Protein AF-A0A8X6GW16-F1 (afdb_monomer_lite)

Secondary structure (DSSP, 8-state):
-GGGGG---SS--SHHHHHHHH-S---TTPPPPHHHHHHHHHHHH-TT---GGGSHHHHHHHHHHHHHHHHHHT---------GGGG--HHHHHHHHHTS-S-HHHHHHHHHHHTT-HHHHHHHHHTSTTTTHHHHHHHHHHHHHHHHHHHHTTS-S-HHHHHHHTT----

Foldseek 3Di:
DLVLLVDPPADDFCLVVLLCVVPVDADPPDRDDLLSLQSSLCVLLDVVDGDPSVDPVNVVLRVVVVVVVVVVVPDPDDDPPPPVVVCPDVVNVVSVVVVDDPCVLLVVLSSCLRRVVLVSNVVSLVPDDPSVVSVVSSLSNLVSRLVVVVVVCVPDDDNPVSVVSSVDDDD

pLDDT: mean 73.82, std 15.34, range [37.44, 93.12]

Radius of gyration: 18.44 Å; chains: 1; bounding box: 53×40×48 Å

Organism: Trichonephila clavata (NCBI:txid2740835)

InterPro domains:
  IPR050927 Transient receptor potential cation channel M [PTHR13800] (3-167)
  IPR057366 TRPM-like domain [PF25508] (30-164)

Structure (mmCIF, N/CA/C/O backbone):
data_AF-A0A8X6GW16-F1
#
_entry.id   AF-A0A8X6GW16-F1
#
loop_
_atom_site.group_PDB
_atom_site.id
_atom_site.type_symbol
_atom_site.label_atom_id
_atom_site.label_alt_id
_atom_site.label_comp_id
_atom_site.label_asym_id
_atom_site.label_entity_id
_atom_site.label_seq_id
_atom_site.pdbx_PDB_ins_code
_atom_site.Cartn_x
_atom_site.Cartn_y
_atom_site.Cartn_z
_atom_site.occupancy
_atom_site.B_iso_or_equiv
_atom_site.auth_seq_id
_atom_site.auth_comp_id
_atom_site.auth_asym_id
_atom_site.auth_atom_id
_atom_site.pdbx_PDB_model_num
ATOM 1 N N . THR A 1 1 ? 14.319 3.735 -4.565 1.00 54.97 1 THR A N 1
ATOM 2 C CA . THR A 1 1 ? 12.944 3.712 -4.008 1.00 54.97 1 THR A CA 1
ATOM 3 C C . THR A 1 1 ? 12.720 2.526 -3.081 1.00 54.97 1 THR A C 1
ATOM 5 O O . THR A 1 1 ? 12.216 2.741 -1.993 1.00 54.97 1 THR A O 1
ATOM 8 N N . TRP A 1 2 ? 13.133 1.301 -3.429 1.00 62.56 2 TRP A N 1
ATOM 9 C CA . TRP A 1 2 ? 13.032 0.119 -2.546 1.00 62.56 2 TRP A CA 1
ATOM 10 C C . TRP A 1 2 ? 13.794 0.249 -1.207 1.00 62.56 2 TRP A C 1
ATOM 12 O O . TRP A 1 2 ? 13.384 -0.335 -0.206 1.00 62.56 2 TRP A O 1
ATOM 22 N N . ASP A 1 3 ? 14.844 1.072 -1.159 1.00 71.12 3 ASP A N 1
ATOM 23 C CA . ASP A 1 3 ? 15.579 1.388 0.077 1.00 71.12 3 ASP A CA 1
ATOM 24 C C . ASP A 1 3 ? 14.735 2.110 1.129 1.00 71.12 3 ASP A C 1
ATOM 26 O O . ASP A 1 3 ? 14.995 1.977 2.322 1.00 71.12 3 ASP A O 1
ATOM 30 N N . LEU A 1 4 ? 13.687 2.823 0.706 1.00 78.06 4 LEU A N 1
ATOM 31 C CA . LEU A 1 4 ? 12.843 3.603 1.608 1.00 78.06 4 LEU A CA 1
ATOM 32 C C . LEU A 1 4 ? 12.100 2.704 2.604 1.00 78.06 4 LEU A C 1
ATOM 34 O O . LEU A 1 4 ? 11.977 3.060 3.774 1.00 78.06 4 LEU A O 1
ATOM 38 N N . TYR A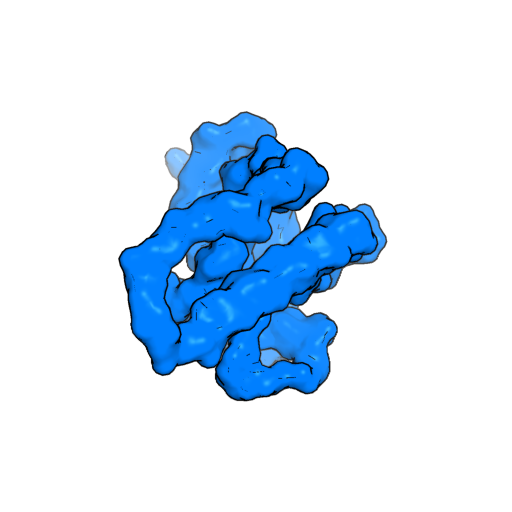 1 5 ? 11.650 1.522 2.172 1.00 74.94 5 TYR A N 1
ATOM 39 C CA . TYR A 1 5 ? 10.974 0.544 3.036 1.00 74.94 5 TYR A CA 1
ATOM 40 C C . TYR A 1 5 ? 11.898 -0.063 4.099 1.00 74.94 5 TYR A C 1
ATOM 42 O O . TYR A 1 5 ? 11.424 -0.567 5.109 1.00 74.94 5 TYR A O 1
ATOM 50 N N . ASN A 1 6 ? 13.211 -0.016 3.874 1.00 80.31 6 ASN A N 1
ATOM 51 C CA . ASN A 1 6 ? 14.222 -0.562 4.777 1.00 80.31 6 ASN A CA 1
ATOM 52 C C . ASN A 1 6 ? 14.889 0.520 5.641 1.00 80.31 6 ASN A C 1
ATOM 54 O O . ASN A 1 6 ? 15.796 0.215 6.418 1.00 80.31 6 ASN A O 1
ATOM 58 N N . SER A 1 7 ? 14.464 1.780 5.508 1.00 78.56 7 SER A N 1
ATOM 59 C CA . SER A 1 7 ? 14.984 2.866 6.328 1.00 78.56 7 SER A CA 1
ATOM 60 C C . SER A 1 7 ? 14.551 2.694 7.783 1.00 78.56 7 SER A C 1
ATOM 62 O O . SER A 1 7 ? 13.364 2.564 8.073 1.00 78.56 7 SER A O 1
ATOM 64 N N . ARG A 1 8 ? 15.518 2.747 8.705 1.00 65.69 8 ARG A N 1
ATOM 65 C CA . ARG A 1 8 ? 15.271 2.719 10.159 1.00 65.69 8 ARG A CA 1
ATOM 66 C C . ARG A 1 8 ? 14.962 4.096 10.746 1.00 65.69 8 ARG A C 1
ATOM 68 O O . ARG A 1 8 ? 14.685 4.204 11.933 1.00 65.69 8 ARG A O 1
ATOM 75 N N . THR A 1 9 ? 15.040 5.152 9.940 1.00 65.12 9 THR A N 1
ATOM 76 C CA . THR A 1 9 ? 14.752 6.517 10.384 1.00 65.12 9 THR A CA 1
ATOM 77 C C . THR A 1 9 ? 13.274 6.810 10.172 1.00 65.12 9 THR A C 1
ATOM 79 O O . THR A 1 9 ? 12.819 6.859 9.033 1.00 65.12 9 THR A O 1
ATOM 82 N N . GLY A 1 10 ? 12.493 7.006 11.234 1.00 66.62 10 GLY A N 1
ATOM 83 C CA . GLY A 1 10 ? 11.063 7.308 11.127 1.00 66.62 10 GLY A CA 1
ATOM 84 C C . GLY A 1 10 ? 10.265 6.915 12.370 1.00 66.62 10 GLY A C 1
ATOM 85 O O . GLY A 1 10 ? 10.853 6.422 13.329 1.00 66.62 10 GLY A O 1
ATOM 86 N N . PRO A 1 11 ? 8.941 7.145 12.359 1.00 70.06 11 PRO A N 1
ATOM 87 C CA . PRO A 1 11 ? 8.062 6.697 13.433 1.00 70.06 11 PRO A CA 1
ATOM 88 C C . PRO A 1 11 ? 8.014 5.165 13.502 1.00 70.06 11 PRO A C 1
ATOM 90 O O . PRO A 1 11 ? 8.268 4.473 12.506 1.00 70.06 11 PRO A O 1
ATOM 93 N N . ASN A 1 12 ? 7.649 4.646 14.676 1.00 71.38 12 ASN A N 1
ATOM 94 C CA . ASN A 1 12 ? 7.345 3.228 14.844 1.00 71.38 12 ASN A CA 1
ATOM 95 C C . ASN A 1 12 ? 6.269 2.824 13.826 1.00 71.38 12 ASN A C 1
ATOM 97 O O . ASN A 1 12 ? 5.268 3.519 13.642 1.00 71.38 12 ASN A O 1
ATOM 101 N N . ASN A 1 13 ? 6.507 1.720 13.124 1.00 77.56 13 ASN A N 1
ATOM 102 C CA . ASN A 1 13 ? 5.617 1.225 12.082 1.00 77.56 13 ASN A CA 1
ATOM 103 C C . ASN A 1 13 ? 5.372 -0.273 12.253 1.00 77.56 13 ASN A C 1
ATOM 105 O O . ASN A 1 13 ? 6.177 -0.994 12.839 1.00 77.56 13 ASN A O 1
ATOM 109 N N . THR A 1 14 ? 4.255 -0.736 11.704 1.00 81.69 14 THR A N 1
ATOM 110 C CA . THR A 1 14 ? 3.789 -2.124 11.813 1.00 81.69 14 THR A CA 1
ATOM 111 C C . THR A 1 14 ? 4.388 -3.040 10.747 1.00 81.69 14 THR A C 1
ATOM 113 O O . THR A 1 14 ? 4.090 -4.231 10.706 1.00 81.69 14 THR A O 1
ATOM 116 N N . LEU A 1 15 ? 5.272 -2.519 9.888 1.00 82.94 15 LEU A N 1
ATOM 117 C CA . LEU A 1 15 ? 5.767 -3.235 8.715 1.00 82.94 15 LEU A CA 1
ATOM 118 C C . LEU A 1 15 ? 6.501 -4.526 9.096 1.00 82.94 15 LEU A C 1
ATOM 120 O O . LEU A 1 15 ? 6.370 -5.528 8.405 1.00 82.94 15 LEU A O 1
ATOM 124 N N . GLN A 1 16 ? 7.218 -4.540 10.223 1.00 81.69 16 GLN A N 1
ATOM 125 C CA . GLN A 1 16 ? 7.898 -5.746 10.701 1.00 81.69 16 GLN A CA 1
ATOM 126 C C . GLN A 1 16 ? 6.927 -6.885 11.052 1.00 81.69 16 GLN A C 1
ATOM 128 O O . GLN A 1 16 ? 7.226 -8.040 10.743 1.00 81.69 16 GLN A O 1
ATOM 133 N N . TYR A 1 17 ? 5.786 -6.569 11.665 1.00 82.38 17 TYR A N 1
ATOM 134 C CA . TYR A 1 17 ? 4.749 -7.545 12.012 1.00 82.38 17 TYR A CA 1
ATOM 135 C C . TYR A 1 17 ? 4.037 -8.040 10.750 1.00 82.38 17 TYR A C 1
ATOM 137 O O . TYR A 1 17 ? 4.016 -9.238 10.483 1.00 82.38 17 TYR A O 1
ATOM 145 N N . LEU A 1 18 ? 3.641 -7.118 9.867 1.00 86.62 18 LEU A N 1
ATOM 146 C CA . LEU A 1 18 ? 2.999 -7.450 8.591 1.00 86.62 18 LEU A CA 1
ATOM 147 C C . LEU A 1 18 ? 3.857 -8.366 7.702 1.00 86.62 18 LEU A C 1
ATOM 149 O O . LEU A 1 18 ? 3.332 -9.248 7.021 1.00 86.62 18 LEU A O 1
ATOM 153 N N . VAL A 1 19 ? 5.186 -8.186 7.694 1.00 87.56 19 VAL A N 1
ATOM 154 C CA . VAL A 1 19 ? 6.090 -9.074 6.941 1.00 87.56 19 VAL A CA 1
ATOM 155 C C . VAL A 1 19 ? 6.108 -10.482 7.554 1.00 87.56 19 VAL A C 1
ATOM 157 O O . VAL A 1 19 ? 6.162 -11.455 6.801 1.00 87.56 19 VAL A O 1
ATOM 160 N N . ARG A 1 20 ? 6.044 -10.623 8.887 1.00 84.81 20 ARG A N 1
ATOM 161 C CA . ARG A 1 20 ? 6.008 -11.936 9.567 1.00 84.81 20 ARG A CA 1
ATOM 162 C C . ARG A 1 20 ? 4.757 -12.738 9.215 1.00 84.81 20 ARG A C 1
ATOM 164 O O . ARG A 1 20 ? 4.846 -13.955 9.065 1.00 84.81 20 ARG A O 1
ATOM 171 N N . ASP A 1 21 ? 3.638 -12.068 8.972 1.00 84.00 21 ASP A N 1
ATOM 172 C CA . ASP A 1 21 ? 2.406 -12.746 8.561 1.00 84.00 21 ASP A CA 1
ATOM 173 C C . ASP A 1 21 ? 2.507 -13.361 7.169 1.00 84.00 21 ASP A C 1
ATOM 175 O O . ASP A 1 21 ? 2.018 -14.463 6.919 1.00 84.00 21 ASP A O 1
ATOM 179 N N . VAL A 1 22 ? 3.160 -12.654 6.244 1.00 86.62 22 VAL A N 1
ATOM 180 C CA . VAL A 1 22 ? 3.346 -13.133 4.866 1.00 86.62 22 VAL A CA 1
ATOM 181 C C . VAL A 1 22 ? 4.583 -14.027 4.720 1.00 86.62 22 VAL A C 1
ATOM 183 O O . VAL A 1 22 ? 4.700 -14.769 3.742 1.00 86.62 22 VAL A O 1
ATOM 186 N N . ARG A 1 23 ? 5.503 -14.005 5.695 1.00 85.06 23 ARG A N 1
ATOM 187 C CA . ARG A 1 23 ? 6.699 -14.855 5.764 1.00 85.06 23 ARG A CA 1
ATOM 188 C C . ARG A 1 23 ? 6.976 -15.355 7.180 1.00 85.06 23 ARG A C 1
ATOM 190 O O . ARG A 1 23 ? 7.485 -14.632 8.026 1.00 85.06 23 ARG A O 1
ATOM 197 N N . LYS A 1 24 ? 6.840 -16.667 7.363 1.00 76.88 24 LYS A N 1
ATOM 198 C CA . LYS A 1 24 ? 7.064 -17.333 8.656 1.00 76.88 24 LYS A CA 1
ATOM 199 C C . LYS A 1 24 ? 8.538 -17.392 9.101 1.00 76.88 24 LYS A C 1
ATOM 201 O O . LYS A 1 24 ? 8.813 -17.337 10.292 1.00 76.88 24 LYS A O 1
ATOM 206 N N . ASN A 1 25 ? 9.494 -17.458 8.163 1.00 76.44 25 ASN A N 1
ATOM 207 C CA . ASN A 1 25 ? 10.919 -17.672 8.471 1.00 76.44 25 ASN A CA 1
ATOM 208 C C . ASN A 1 25 ? 11.780 -16.479 8.029 1.00 76.44 25 ASN A C 1
ATOM 210 O O . ASN A 1 25 ? 12.327 -16.474 6.922 1.00 76.44 25 ASN A O 1
ATOM 214 N N . ILE A 1 26 ? 11.896 -15.464 8.888 1.00 79.38 26 ILE A N 1
ATOM 215 C CA . ILE A 1 26 ? 12.630 -14.225 8.593 1.00 79.38 26 ILE A CA 1
ATOM 216 C C . ILE A 1 26 ? 13.895 -14.129 9.468 1.00 79.38 26 ILE A C 1
ATOM 218 O O . ILE A 1 26 ? 13.789 -14.119 10.695 1.00 79.38 26 ILE A O 1
ATOM 222 N N . PRO A 1 27 ? 15.098 -14.019 8.873 1.00 77.81 27 PRO A N 1
ATOM 223 C CA . PRO A 1 27 ? 16.336 -13.755 9.609 1.00 77.81 27 PRO A CA 1
ATOM 224 C C . PRO A 1 27 ? 16.319 -12.419 10.373 1.00 77.81 27 PRO A C 1
ATOM 226 O O . PRO A 1 27 ? 15.705 -11.450 9.934 1.00 77.81 27 PRO A O 1
ATOM 229 N N . ARG A 1 28 ? 17.083 -12.310 11.471 1.00 66.38 28 ARG A N 1
ATOM 230 C CA . ARG A 1 28 ? 17.132 -11.097 12.326 1.00 66.38 28 ARG A CA 1
ATOM 231 C C . ARG A 1 28 ? 17.585 -9.813 11.607 1.00 66.38 28 ARG A C 1
ATOM 233 O O . ARG A 1 28 ? 17.276 -8.720 12.064 1.00 66.38 28 ARG A O 1
ATOM 240 N N . LEU A 1 29 ? 18.302 -9.937 10.490 1.00 73.00 29 LEU A N 1
ATOM 241 C CA . LEU A 1 29 ? 18.802 -8.826 9.664 1.00 73.00 29 LEU A CA 1
ATOM 242 C C . LEU A 1 29 ? 18.219 -8.866 8.244 1.00 73.00 29 LEU A C 1
ATOM 244 O O . LEU A 1 29 ? 18.881 -8.515 7.269 1.00 73.00 29 LEU A O 1
ATOM 248 N N . TYR A 1 30 ? 16.984 -9.345 8.116 1.00 80.88 30 TYR A N 1
ATOM 249 C CA . TYR A 1 30 ? 16.320 -9.425 6.826 1.00 80.88 30 TYR A CA 1
ATOM 250 C C . TYR A 1 30 ? 16.048 -8.041 6.233 1.00 80.88 30 TYR A C 1
ATOM 252 O O . TYR A 1 30 ? 15.610 -7.124 6.928 1.00 80.88 30 TYR A O 1
ATOM 260 N N . ARG A 1 31 ? 16.283 -7.916 4.926 1.00 80.88 31 ARG A N 1
ATOM 261 C CA . ARG A 1 31 ? 15.965 -6.726 4.141 1.00 80.88 31 ARG A CA 1
ATOM 262 C C . ARG A 1 31 ? 14.698 -7.000 3.343 1.00 80.88 31 ARG A C 1
ATOM 264 O O . ARG A 1 31 ? 14.675 -7.928 2.536 1.00 80.88 31 ARG A O 1
ATOM 271 N N . TYR A 1 32 ? 13.670 -6.191 3.562 1.00 85.38 32 TYR A N 1
ATOM 272 C CA . TYR A 1 32 ? 12.387 -6.309 2.884 1.00 85.38 32 TYR A CA 1
ATOM 273 C C . TYR A 1 32 ? 12.562 -6.091 1.385 1.00 85.38 32 TYR A C 1
ATOM 275 O O . TYR A 1 32 ? 13.143 -5.091 0.945 1.00 85.38 32 TYR A O 1
ATOM 283 N N . THR A 1 33 ? 12.051 -7.031 0.599 1.00 87.06 33 THR A N 1
ATOM 284 C CA . THR A 1 33 ? 12.022 -6.931 -0.857 1.00 87.06 33 THR A CA 1
ATOM 285 C C . THR A 1 33 ? 10.717 -6.292 -1.314 1.00 87.06 33 THR A C 1
ATOM 287 O O . THR A 1 33 ? 9.699 -6.383 -0.630 1.00 87.06 33 THR A O 1
ATOM 290 N N . LEU A 1 34 ? 10.696 -5.700 -2.514 1.00 87.19 34 LEU A N 1
ATOM 291 C CA . LEU A 1 34 ? 9.440 -5.200 -3.096 1.00 87.19 34 LEU A CA 1
ATOM 292 C C . LEU A 1 34 ? 8.389 -6.306 -3.257 1.00 87.19 34 LEU A C 1
ATOM 294 O O . LEU A 1 34 ? 7.196 -6.027 -3.222 1.00 87.19 34 LEU A O 1
ATOM 298 N N . TYR A 1 35 ? 8.822 -7.561 -3.397 1.00 88.44 35 TYR A N 1
ATOM 299 C CA . TYR A 1 35 ? 7.907 -8.692 -3.422 1.00 88.44 35 TYR A CA 1
ATOM 300 C C . TYR A 1 35 ? 7.190 -8.881 -2.080 1.00 88.44 35 TYR A C 1
ATOM 302 O O . TYR A 1 35 ? 5.975 -9.046 -2.077 1.00 88.44 35 TYR A O 1
ATOM 310 N N . ASP A 1 36 ? 7.907 -8.788 -0.956 1.00 89.81 36 ASP A N 1
ATOM 311 C CA . ASP A 1 36 ? 7.291 -8.887 0.374 1.00 89.81 36 ASP A CA 1
ATOM 312 C C . ASP A 1 36 ? 6.312 -7.727 0.607 1.00 89.81 36 ASP A C 1
ATOM 314 O O . ASP A 1 36 ? 5.200 -7.946 1.079 1.00 89.81 36 ASP A O 1
ATOM 318 N N . ILE A 1 37 ? 6.671 -6.511 0.174 1.00 91.06 37 ILE A N 1
ATOM 319 C CA . ILE A 1 37 ? 5.753 -5.359 0.179 1.00 91.06 37 ILE A CA 1
ATOM 320 C C . ILE A 1 37 ? 4.507 -5.647 -0.669 1.00 91.06 37 ILE A C 1
ATOM 322 O O . ILE A 1 37 ? 3.390 -5.345 -0.258 1.00 91.06 37 ILE A O 1
ATOM 326 N N . GLY A 1 38 ? 4.677 -6.270 -1.837 1.00 91.50 38 GLY A N 1
ATOM 327 C CA . GLY A 1 38 ? 3.573 -6.692 -2.695 1.00 91.50 38 GLY A CA 1
ATOM 328 C C . GLY A 1 38 ? 2.602 -7.636 -1.992 1.00 91.50 38 GLY A C 1
ATOM 329 O O . GLY A 1 38 ? 1.396 -7.415 -2.071 1.00 91.50 38 GLY A O 1
ATOM 330 N N . LEU A 1 39 ? 3.126 -8.628 -1.268 1.00 92.00 39 LEU A N 1
ATOM 331 C CA . LEU A 1 39 ? 2.322 -9.576 -0.494 1.00 92.00 39 LEU A CA 1
ATOM 332 C C . LEU A 1 39 ? 1.542 -8.886 0.630 1.00 92.00 39 LEU A C 1
ATOM 334 O O . LEU A 1 39 ? 0.370 -9.192 0.828 1.00 92.00 39 LEU A O 1
ATOM 338 N N . ILE A 1 40 ? 2.159 -7.929 1.329 1.00 92.19 40 ILE A N 1
ATOM 339 C CA . ILE A 1 40 ? 1.488 -7.144 2.377 1.00 92.19 40 ILE A CA 1
ATOM 340 C C . ILE A 1 40 ? 0.331 -6.339 1.786 1.00 92.19 40 ILE A C 1
ATOM 342 O O . ILE A 1 40 ? -0.770 -6.359 2.326 1.00 92.19 40 ILE A O 1
ATOM 346 N N . ILE A 1 41 ? 0.550 -5.657 0.657 1.00 91.94 41 ILE A N 1
ATOM 347 C CA . ILE A 1 41 ? -0.507 -4.866 0.013 1.00 91.94 41 ILE A CA 1
ATOM 348 C C . ILE A 1 41 ? -1.650 -5.776 -0.456 1.00 91.94 41 ILE A C 1
ATOM 350 O O . ILE A 1 41 ? -2.811 -5.436 -0.247 1.00 91.94 41 ILE A O 1
ATOM 354 N N . GLU A 1 42 ? -1.350 -6.931 -1.058 1.00 93.12 42 GLU A N 1
ATOM 355 C CA . GLU A 1 42 ? -2.375 -7.911 -1.450 1.00 93.12 42 GLU A CA 1
ATOM 356 C C . GLU A 1 42 ? -3.163 -8.431 -0.237 1.00 93.12 42 GLU A C 1
ATOM 358 O O . GLU A 1 42 ? -4.391 -8.491 -0.302 1.00 93.12 42 GLU A O 1
ATOM 363 N N . LYS A 1 43 ? -2.496 -8.711 0.893 1.00 91.69 43 LYS A N 1
ATOM 364 C CA . LYS A 1 43 ? -3.154 -9.090 2.156 1.00 91.69 43 LYS A CA 1
ATOM 365 C C . LYS A 1 43 ? -4.105 -7.987 2.643 1.00 91.69 43 LYS A C 1
ATOM 367 O O . LYS A 1 43 ? -5.282 -8.254 2.863 1.00 91.69 43 LYS A O 1
ATOM 372 N N . LEU A 1 44 ? -3.618 -6.749 2.763 1.00 90.81 44 LEU A N 1
ATOM 373 C CA . LEU A 1 44 ? -4.381 -5.618 3.313 1.00 90.81 44 LEU A CA 1
ATOM 374 C C . LEU A 1 44 ? -5.553 -5.183 2.415 1.00 90.81 44 LEU A C 1
ATOM 376 O O . LEU A 1 44 ? -6.615 -4.780 2.900 1.00 90.81 44 LEU A O 1
ATOM 380 N N . MET A 1 45 ? -5.373 -5.244 1.095 1.00 90.56 45 MET A N 1
ATOM 381 C CA . MET A 1 45 ? -6.421 -4.904 0.128 1.00 90.56 45 MET A CA 1
ATOM 382 C C . MET A 1 45 ? -7.445 -6.036 -0.042 1.00 90.56 45 MET A C 1
ATOM 384 O O . MET A 1 45 ? -8.609 -5.756 -0.339 1.00 90.56 45 MET A O 1
ATOM 388 N N . GLY A 1 46 ? -7.039 -7.287 0.194 1.00 88.00 46 GLY A N 1
ATOM 389 C CA . GLY A 1 46 ? -7.851 -8.491 0.029 1.00 88.00 46 GLY A CA 1
ATOM 390 C C . GLY A 1 46 ? -7.745 -9.114 -1.370 1.00 88.00 46 GLY A C 1
ATOM 391 O O . GLY A 1 46 ? -7.145 -8.555 -2.287 1.00 88.00 46 GLY A O 1
ATOM 392 N N . GLY A 1 47 ? -8.374 -10.281 -1.557 1.00 79.62 47 GLY A N 1
ATOM 393 C CA . GLY A 1 47 ? -8.166 -11.160 -2.724 1.00 79.62 47 GLY A CA 1
ATOM 394 C C . GLY A 1 47 ? -8.588 -10.626 -4.103 1.00 79.62 47 GLY A C 1
ATOM 395 O O . GLY A 1 47 ? -8.320 -11.279 -5.107 1.00 79.62 47 GLY A O 1
ATOM 396 N N . ALA A 1 48 ? -9.229 -9.458 -4.178 1.00 83.50 48 ALA A N 1
ATOM 397 C CA . ALA A 1 48 ? -9.589 -8.812 -5.443 1.00 83.50 48 ALA A CA 1
ATOM 398 C C . ALA A 1 48 ? -8.476 -7.903 -6.000 1.00 83.50 48 ALA A C 1
ATOM 400 O O . ALA A 1 48 ? -8.520 -7.521 -7.170 1.00 83.50 48 ALA A O 1
ATOM 401 N N . TYR A 1 49 ? -7.479 -7.544 -5.183 1.00 89.69 49 TYR A N 1
ATOM 402 C CA . TYR A 1 49 ? -6.358 -6.710 -5.605 1.00 89.69 49 TYR A CA 1
ATOM 403 C C . TYR A 1 49 ? -5.125 -7.559 -5.910 1.00 89.69 49 TYR A C 1
ATOM 405 O O . TYR A 1 49 ? -4.776 -8.466 -5.159 1.00 89.69 49 TYR A O 1
ATOM 413 N N . ARG A 1 50 ? -4.428 -7.227 -7.001 1.00 88.94 50 ARG A N 1
ATOM 414 C CA . ARG A 1 50 ? -3.172 -7.876 -7.381 1.00 88.94 50 ARG A CA 1
ATOM 415 C C . ARG A 1 50 ? -2.076 -6.847 -7.591 1.00 88.94 50 ARG A C 1
ATOM 417 O O . ARG A 1 50 ? -2.134 -6.049 -8.528 1.00 88.94 50 ARG A O 1
ATOM 424 N N . SER A 1 51 ? -1.048 -6.911 -6.755 1.00 89.06 51 SER A N 1
ATOM 425 C CA . SER A 1 51 ? 0.074 -5.988 -6.789 1.00 89.06 51 SER A CA 1
ATOM 426 C C . SER A 1 51 ? 0.922 -6.194 -8.044 1.00 89.06 51 SER A C 1
ATOM 428 O O . SER A 1 51 ? 1.222 -7.319 -8.467 1.00 89.06 51 SER A O 1
ATOM 430 N N . SER A 1 52 ? 1.366 -5.086 -8.637 1.00 87.12 52 SER A N 1
ATOM 431 C CA . SER A 1 52 ? 2.365 -5.082 -9.711 1.00 87.12 52 SER A CA 1
ATOM 432 C C . SER A 1 52 ? 3.662 -5.768 -9.265 1.00 87.12 52 SER A C 1
ATOM 434 O O . SER A 1 52 ? 4.281 -6.481 -10.058 1.00 87.12 52 SER A O 1
ATOM 436 N N . TYR A 1 53 ? 4.008 -5.655 -7.980 1.00 86.50 53 TYR A N 1
ATOM 437 C CA . TYR A 1 53 ? 5.198 -6.251 -7.374 1.00 86.50 53 TYR A CA 1
ATOM 438 C C . TYR A 1 53 ? 5.157 -7.779 -7.325 1.00 86.50 53 TYR A C 1
ATOM 440 O O . TYR A 1 53 ? 6.193 -8.444 -7.384 1.00 86.50 53 TYR A O 1
ATOM 448 N N . CYS A 1 54 ? 3.957 -8.357 -7.274 1.00 87.44 54 CYS A N 1
ATOM 449 C CA . CYS A 1 54 ? 3.767 -9.802 -7.252 1.00 87.44 54 CYS A CA 1
ATOM 450 C C . CYS A 1 54 ? 3.803 -10.429 -8.652 1.00 87.44 54 CYS A C 1
ATOM 452 O O . CYS A 1 54 ? 3.884 -11.660 -8.771 1.00 87.44 54 CYS A O 1
ATOM 454 N N . ARG A 1 55 ? 3.785 -9.626 -9.728 1.00 86.25 55 ARG A N 1
ATOM 455 C CA . ARG A 1 55 ? 3.769 -10.128 -11.109 1.00 86.25 55 ARG A CA 1
ATOM 456 C C . ARG A 1 55 ? 5.056 -10.877 -11.445 1.00 86.25 55 ARG A C 1
ATOM 458 O O . ARG A 1 55 ? 6.164 -10.432 -11.154 1.00 86.25 55 ARG A O 1
ATOM 465 N N . ARG A 1 56 ? 4.906 -12.006 -12.149 1.00 82.88 56 ARG A N 1
ATOM 466 C CA . ARG A 1 56 ? 6.023 -12.890 -12.525 1.00 82.88 56 ARG A CA 1
ATOM 467 C C . ARG A 1 56 ? 7.129 -12.135 -13.268 1.00 82.88 56 ARG A C 1
ATOM 469 O O . ARG A 1 56 ? 8.285 -12.279 -12.888 1.00 82.88 56 ARG A O 1
ATOM 476 N N . LYS A 1 57 ? 6.777 -11.315 -14.269 1.00 81.69 57 LYS A N 1
ATOM 477 C CA . LYS A 1 57 ? 7.740 -10.516 -15.052 1.00 81.69 57 LYS A CA 1
ATOM 478 C C . LYS A 1 57 ? 8.577 -9.595 -14.153 1.00 81.69 57 LYS A C 1
ATOM 480 O O . LYS A 1 57 ? 9.799 -9.698 -14.152 1.00 81.69 57 LYS A O 1
ATOM 485 N N . PHE A 1 58 ? 7.909 -8.802 -13.314 1.00 84.19 58 PHE A N 1
ATOM 486 C CA . PHE A 1 58 ? 8.557 -7.891 -12.367 1.00 84.19 58 PHE A CA 1
ATOM 487 C C . PHE A 1 58 ? 9.485 -8.629 -11.394 1.00 84.19 58 PHE A C 1
ATOM 489 O O . PHE A 1 58 ? 10.627 -8.226 -11.195 1.00 84.19 58 PHE A O 1
ATOM 496 N N . ARG A 1 59 ? 9.041 -9.764 -10.839 1.00 82.69 59 ARG A N 1
ATOM 497 C CA . ARG A 1 59 ? 9.826 -10.546 -9.872 1.00 82.69 59 ARG A CA 1
ATOM 498 C C . ARG A 1 59 ? 11.146 -11.061 -10.448 1.00 82.69 59 ARG A C 1
ATOM 500 O O . ARG A 1 59 ? 12.168 -10.998 -9.771 1.00 82.69 59 ARG A O 1
ATOM 507 N N . HIS A 1 60 ? 11.134 -11.569 -11.682 1.00 79.94 60 HIS A N 1
ATOM 508 C CA . HIS A 1 60 ? 12.357 -12.059 -12.332 1.00 79.94 60 HIS A CA 1
ATOM 509 C C . HIS A 1 60 ? 13.350 -10.913 -12.541 1.00 79.94 60 HIS A C 1
ATOM 511 O O . HIS A 1 60 ? 14.529 -11.042 -12.213 1.00 79.94 60 HIS A O 1
ATOM 517 N N . LEU A 1 61 ? 12.842 -9.778 -13.019 1.00 79.06 61 LEU A N 1
ATOM 518 C CA . LEU A 1 61 ? 13.615 -8.573 -13.278 1.00 79.06 61 LEU A CA 1
ATOM 519 C C . LEU A 1 61 ? 14.255 -8.008 -12.004 1.00 79.06 61 LEU A C 1
ATOM 521 O O . LEU A 1 61 ? 15.468 -7.816 -11.937 1.00 79.06 61 LEU A O 1
ATOM 525 N N . TYR A 1 62 ? 13.439 -7.822 -10.967 1.00 80.88 62 TYR A N 1
ATOM 526 C CA . TYR A 1 62 ? 13.864 -7.309 -9.672 1.00 80.88 62 TYR A CA 1
A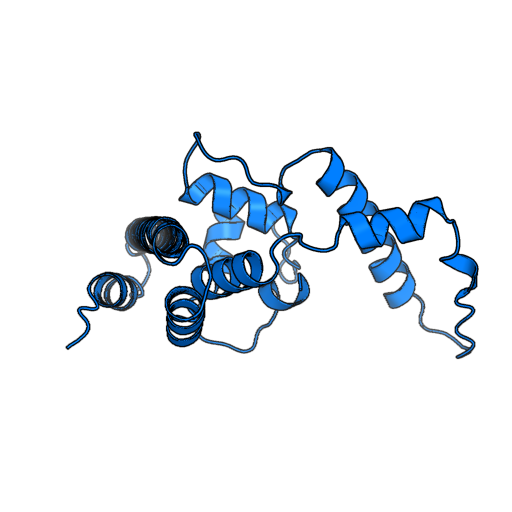TOM 527 C C . TYR A 1 62 ? 14.917 -8.214 -9.020 1.00 80.88 62 TYR A C 1
ATOM 529 O O . TYR A 1 62 ? 15.960 -7.728 -8.586 1.00 80.88 62 TYR A O 1
ATOM 537 N N . ASN A 1 63 ? 14.706 -9.536 -9.019 1.00 81.94 63 ASN A N 1
ATOM 538 C CA . ASN A 1 63 ? 15.661 -10.487 -8.442 1.00 81.94 63 ASN A CA 1
ATOM 539 C C . ASN A 1 63 ? 17.020 -10.459 -9.152 1.00 81.94 63 ASN A C 1
ATOM 541 O O . ASN A 1 63 ? 18.056 -10.536 -8.493 1.00 81.94 63 ASN A O 1
ATOM 545 N N . ASN A 1 64 ? 17.031 -10.340 -10.482 1.00 79.88 64 ASN A N 1
ATOM 546 C CA . ASN A 1 64 ? 18.273 -10.259 -11.247 1.00 79.88 64 ASN A CA 1
ATOM 547 C C . ASN A 1 64 ? 19.067 -8.991 -10.904 1.00 79.88 64 ASN A C 1
ATOM 549 O O . ASN A 1 64 ? 20.275 -9.073 -10.680 1.00 79.88 64 ASN A O 1
ATOM 553 N N . VAL A 1 65 ? 18.396 -7.841 -10.795 1.00 78.62 65 VAL A N 1
ATOM 554 C CA . VAL A 1 65 ? 19.039 -6.575 -10.407 1.00 78.62 65 VAL A CA 1
ATOM 555 C C . VAL A 1 65 ? 19.547 -6.625 -8.966 1.00 78.62 65 VAL A C 1
ATOM 557 O O . VAL A 1 65 ? 20.698 -6.275 -8.714 1.00 78.62 65 VAL A O 1
ATOM 560 N N . MET A 1 66 ? 18.741 -7.123 -8.026 1.00 73.75 66 MET A N 1
ATOM 561 C CA . MET A 1 66 ? 19.147 -7.223 -6.620 1.00 73.75 66 MET A CA 1
ATOM 562 C C . MET A 1 66 ? 20.348 -8.151 -6.422 1.00 73.75 66 MET A C 1
ATOM 564 O O . MET A 1 66 ? 21.261 -7.799 -5.678 1.00 73.75 66 MET A O 1
ATOM 568 N N . ARG A 1 67 ? 20.410 -9.297 -7.121 1.00 78.19 67 ARG A N 1
ATOM 569 C CA . ARG A 1 67 ? 21.592 -10.177 -7.076 1.00 78.19 67 ARG A CA 1
ATOM 570 C C . ARG A 1 67 ? 22.860 -9.460 -7.538 1.00 78.19 67 ARG A C 1
ATOM 572 O O . ARG A 1 67 ? 23.886 -9.600 -6.882 1.00 78.19 67 ARG A O 1
ATOM 579 N N . LYS A 1 68 ? 22.789 -8.675 -8.621 1.00 74.12 68 LYS A N 1
ATOM 580 C CA . LYS A 1 68 ? 23.937 -7.897 -9.120 1.00 74.12 68 LYS A CA 1
ATOM 581 C C . LYS A 1 68 ? 24.385 -6.836 -8.107 1.00 74.12 68 LYS A C 1
ATOM 583 O O . LYS A 1 68 ? 25.574 -6.749 -7.824 1.00 74.12 68 LYS A O 1
ATOM 588 N N . ILE A 1 69 ? 23.455 -6.081 -7.513 1.00 71.38 69 ILE A N 1
ATOM 589 C CA . ILE A 1 69 ? 23.777 -5.059 -6.496 1.00 71.38 69 ILE A CA 1
ATOM 590 C C . ILE A 1 69 ? 24.464 -5.694 -5.280 1.00 71.38 69 ILE A C 1
ATOM 592 O O . ILE A 1 69 ? 25.490 -5.194 -4.822 1.00 71.38 69 ILE A O 1
ATOM 596 N N . ILE A 1 70 ? 23.933 -6.811 -4.777 1.00 72.19 70 ILE A N 1
ATOM 597 C CA . ILE A 1 70 ? 24.517 -7.523 -3.632 1.00 72.19 70 ILE A CA 1
ATOM 598 C C . ILE A 1 70 ? 25.911 -8.058 -3.979 1.00 72.19 70 ILE A C 1
ATOM 600 O O . ILE A 1 70 ? 26.826 -7.892 -3.179 1.00 72.19 70 ILE A O 1
ATOM 604 N N . ALA A 1 71 ? 26.098 -8.636 -5.171 1.00 72.62 71 ALA A N 1
ATOM 605 C CA . ALA A 1 71 ? 27.397 -9.138 -5.618 1.00 72.62 71 ALA A CA 1
ATOM 606 C C . ALA A 1 71 ? 28.462 -8.030 -5.687 1.00 72.62 71 ALA A C 1
ATOM 608 O O . ALA A 1 71 ? 29.567 -8.222 -5.192 1.00 72.62 71 ALA A O 1
ATOM 609 N N . VAL A 1 72 ? 28.112 -6.852 -6.217 1.00 68.44 72 VAL A N 1
ATOM 610 C CA . VAL A 1 72 ? 29.003 -5.675 -6.260 1.00 68.44 72 VAL A CA 1
ATOM 611 C C . VAL A 1 72 ? 29.328 -5.154 -4.855 1.00 68.44 72 VAL A C 1
ATOM 613 O O . VAL A 1 72 ? 30.437 -4.701 -4.599 1.00 68.44 72 VAL A O 1
ATOM 616 N N . SER A 1 73 ? 28.376 -5.242 -3.925 1.00 63.72 73 SER A N 1
ATOM 617 C CA . SER A 1 73 ? 28.562 -4.796 -2.536 1.00 63.72 73 SER A CA 1
ATOM 618 C C . SER A 1 73 ? 29.425 -5.757 -1.705 1.00 63.72 73 SER A C 1
ATOM 620 O O . SER A 1 73 ? 29.919 -5.374 -0.649 1.00 63.72 73 SER A O 1
ATOM 622 N N . ALA A 1 74 ? 29.573 -7.009 -2.149 1.00 61.25 74 ALA A N 1
ATOM 623 C CA . ALA A 1 74 ? 30.242 -8.080 -1.416 1.00 61.25 74 ALA A CA 1
ATOM 624 C C . ALA A 1 74 ? 31.720 -8.277 -1.801 1.00 61.25 74 ALA A C 1
ATOM 626 O O . ALA A 1 74 ? 32.397 -9.069 -1.151 1.00 61.25 74 ALA A O 1
ATOM 627 N N . THR A 1 75 ? 32.236 -7.584 -2.823 1.00 52.16 75 THR A N 1
ATOM 628 C CA . THR A 1 75 ? 33.655 -7.639 -3.219 1.00 52.16 75 THR A CA 1
ATOM 629 C C . THR A 1 75 ? 34.445 -6.506 -2.556 1.00 52.16 75 THR A C 1
ATOM 631 O O . THR A 1 75 ? 34.272 -5.350 -2.951 1.00 52.16 75 THR A O 1
ATOM 634 N N . PRO A 1 76 ? 35.328 -6.779 -1.576 1.00 53.84 76 PRO A N 1
ATOM 635 C CA . PRO A 1 76 ? 36.049 -5.746 -0.856 1.00 53.84 76 PRO A CA 1
ATOM 636 C C . PRO A 1 76 ? 37.508 -5.711 -1.322 1.00 53.84 76 PRO A C 1
ATOM 638 O O . PRO A 1 76 ? 38.379 -6.095 -0.553 1.00 53.84 76 PRO A O 1
ATOM 641 N N . THR A 1 77 ? 37.828 -5.343 -2.571 1.00 44.09 77 THR A N 1
ATOM 642 C CA . THR A 1 77 ? 39.224 -4.977 -2.921 1.00 44.09 77 THR A CA 1
ATOM 643 C C . THR A 1 77 ? 39.396 -4.327 -4.299 1.00 44.09 77 THR A C 1
ATOM 645 O O . THR A 1 77 ? 39.080 -4.919 -5.322 1.00 44.09 77 THR A O 1
ATOM 648 N N . LEU A 1 78 ? 39.998 -3.130 -4.246 1.00 46.75 78 LEU A N 1
ATOM 649 C CA . LEU A 1 78 ? 40.863 -2.444 -5.217 1.00 46.75 78 LEU A CA 1
ATOM 650 C C . LEU A 1 78 ? 40.319 -2.081 -6.613 1.00 46.75 78 LEU A C 1
ATOM 652 O O . LEU A 1 78 ? 40.018 -2.923 -7.450 1.00 46.75 78 LEU A O 1
ATOM 656 N N . SER A 1 79 ? 40.429 -0.774 -6.885 1.00 41.94 79 SER A N 1
ATOM 657 C CA . SER A 1 79 ? 40.262 -0.056 -8.159 1.00 41.94 79 SER A CA 1
ATOM 658 C C . SER A 1 79 ? 38.874 0.540 -8.384 1.00 41.94 79 SER A C 1
ATOM 660 O O . SER A 1 79 ? 37.993 -0.041 -9.014 1.00 41.94 79 SER A O 1
ATOM 662 N N . GLN A 1 80 ? 38.731 1.791 -7.939 1.00 47.88 80 GLN A N 1
ATOM 663 C CA . GLN A 1 80 ? 37.911 2.777 -8.634 1.00 47.88 80 GLN A CA 1
ATOM 664 C C . GLN A 1 80 ? 38.384 2.867 -10.090 1.00 47.88 80 GLN A C 1
ATOM 666 O O . GLN A 1 80 ? 39.230 3.669 -10.467 1.00 47.88 80 GLN A O 1
ATOM 671 N N . THR A 1 81 ? 37.824 2.023 -10.935 1.00 37.44 81 THR A N 1
ATOM 672 C CA . THR A 1 81 ? 37.616 2.345 -12.335 1.00 37.44 81 THR A CA 1
ATOM 673 C C . THR A 1 81 ? 36.245 1.790 -12.626 1.00 37.44 81 THR A C 1
ATOM 675 O O . THR A 1 81 ? 36.063 0.598 -12.857 1.00 37.44 81 THR A O 1
ATOM 678 N N . ILE A 1 82 ? 35.247 2.658 -12.473 1.00 48.12 82 ILE A N 1
ATOM 679 C CA . ILE A 1 82 ? 33.879 2.373 -12.874 1.00 48.12 82 ILE A CA 1
ATOM 680 C C . ILE A 1 82 ? 33.924 2.152 -14.389 1.00 48.12 82 ILE A C 1
ATOM 682 O O . ILE A 1 82 ? 33.739 3.079 -15.169 1.00 48.12 82 ILE A O 1
ATOM 686 N N . ASN A 1 83 ? 34.184 0.918 -14.818 1.00 43.59 83 ASN A N 1
ATOM 687 C CA . ASN A 1 83 ? 33.865 0.483 -16.164 1.00 43.59 83 ASN A CA 1
ATOM 688 C C . ASN A 1 83 ? 32.351 0.283 -16.197 1.00 43.59 83 ASN A C 1
ATOM 690 O O . ASN A 1 83 ? 31.825 -0.817 -16.027 1.00 43.59 83 ASN A O 1
ATOM 694 N N . THR A 1 84 ? 31.650 1.387 -16.448 1.00 44.69 84 THR A N 1
ATOM 695 C CA . THR A 1 84 ? 30.226 1.468 -16.807 1.00 44.69 84 THR A CA 1
ATOM 696 C C . THR A 1 84 ? 29.850 0.566 -17.993 1.00 44.69 84 THR A C 1
ATOM 698 O O . THR A 1 84 ? 28.672 0.374 -18.274 1.00 44.69 84 THR A O 1
ATOM 701 N N . ASN A 1 85 ? 30.828 -0.050 -18.659 1.00 46.31 85 ASN A N 1
ATOM 702 C CA . ASN A 1 85 ? 30.652 -0.849 -19.865 1.00 46.31 85 ASN A CA 1
ATOM 703 C C . ASN A 1 85 ? 30.165 -2.290 -19.629 1.00 46.31 85 ASN A C 1
ATOM 705 O O . ASN A 1 85 ? 29.651 -2.895 -20.564 1.00 46.31 85 ASN A O 1
ATOM 709 N N . ALA A 1 86 ? 30.229 -2.834 -18.406 1.00 42.09 86 ALA A N 1
ATOM 710 C CA . ALA A 1 86 ? 29.679 -4.169 -18.107 1.00 42.09 86 ALA A CA 1
ATOM 711 C C . ALA A 1 86 ? 28.153 -4.175 -17.851 1.00 42.09 86 ALA A C 1
ATOM 713 O O . ALA A 1 86 ? 27.557 -5.237 -17.677 1.00 42.09 86 ALA A O 1
ATOM 714 N N . ILE A 1 87 ? 27.515 -2.996 -17.835 1.00 47.41 87 ILE A N 1
ATOM 715 C CA . ILE A 1 87 ? 26.055 -2.812 -17.694 1.00 47.41 87 ILE A CA 1
ATOM 716 C C . ILE A 1 87 ? 25.400 -2.510 -19.064 1.00 47.41 87 ILE A C 1
ATOM 718 O O . ILE A 1 87 ? 24.179 -2.444 -19.193 1.00 47.41 87 ILE A O 1
ATOM 722 N N . ASN A 1 88 ? 26.194 -2.389 -20.132 1.00 47.62 88 ASN A N 1
ATOM 723 C CA . ASN A 1 88 ? 25.743 -1.891 -21.432 1.00 47.62 88 ASN A CA 1
ATOM 724 C C . ASN A 1 88 ? 25.292 -3.000 -22.396 1.00 47.62 88 ASN A C 1
ATOM 726 O O . ASN A 1 88 ? 25.571 -2.940 -23.590 1.00 47.62 88 ASN A O 1
ATOM 730 N N . SER A 1 89 ? 24.545 -3.996 -21.911 1.00 49.97 89 SER A N 1
ATOM 731 C CA . SER A 1 89 ? 23.655 -4.727 -22.819 1.00 49.97 89 SER A CA 1
ATOM 732 C C . SER A 1 89 ? 22.434 -3.836 -23.098 1.00 49.97 89 SER A C 1
ATOM 734 O O . SER A 1 89 ? 21.781 -3.394 -22.144 1.00 49.97 89 SER A O 1
ATOM 736 N N . PRO A 1 90 ? 22.071 -3.565 -24.367 1.00 48.31 90 PRO A N 1
ATOM 737 C CA . PRO A 1 90 ? 20.873 -2.788 -24.710 1.00 48.31 90 PRO A CA 1
ATOM 738 C C . PRO A 1 90 ? 19.593 -3.369 -24.086 1.00 48.31 90 PRO A C 1
ATOM 740 O O . PRO A 1 90 ? 18.658 -2.642 -23.756 1.00 48.31 90 PRO A O 1
ATOM 743 N N . CYS A 1 91 ? 19.582 -4.687 -23.864 1.00 44.78 91 CYS A N 1
ATOM 744 C CA . CYS A 1 91 ? 18.502 -5.405 -23.198 1.00 44.78 91 CYS A CA 1
ATOM 745 C C . CYS A 1 91 ? 18.410 -5.050 -21.698 1.00 44.78 91 CYS A C 1
ATOM 747 O O . CYS A 1 91 ? 17.320 -4.873 -21.164 1.00 44.78 91 CYS A O 1
ATOM 749 N N . GLU A 1 92 ? 19.539 -4.849 -21.013 1.00 47.97 92 GLU A N 1
ATOM 750 C CA . GLU A 1 92 ? 19.591 -4.630 -19.558 1.00 47.97 92 GLU A CA 1
ATOM 751 C C . GLU A 1 92 ? 19.321 -3.173 -19.135 1.00 47.97 92 GLU A C 1
ATOM 753 O O . GLU A 1 92 ? 18.745 -2.918 -18.074 1.00 47.97 92 GLU A O 1
ATOM 758 N N . THR A 1 93 ? 19.648 -2.194 -19.981 1.00 49.94 93 THR A N 1
ATOM 759 C CA . THR A 1 93 ? 19.208 -0.800 -19.776 1.00 49.94 93 THR A CA 1
ATOM 760 C C . THR A 1 93 ? 17.712 -0.620 -20.034 1.00 49.94 93 THR A C 1
ATOM 762 O O . THR A 1 93 ? 17.101 0.287 -19.464 1.00 49.94 93 THR A O 1
ATOM 765 N N . ALA A 1 94 ? 17.096 -1.475 -20.854 1.00 53.00 94 ALA A N 1
ATOM 766 C CA . ALA A 1 94 ? 15.641 -1.563 -20.953 1.00 53.00 94 ALA A CA 1
ATOM 767 C C . ALA A 1 94 ? 15.044 -2.184 -19.678 1.00 53.00 94 ALA A C 1
ATOM 769 O O . ALA A 1 94 ? 14.075 -1.656 -19.145 1.00 53.00 94 ALA A O 1
ATOM 770 N N . CYS A 1 95 ? 15.684 -3.212 -19.112 1.00 50.59 95 CYS A N 1
ATOM 771 C CA . CYS A 1 95 ? 15.287 -3.827 -17.843 1.00 50.59 95 CYS A CA 1
ATOM 772 C C . CYS A 1 95 ? 15.256 -2.845 -16.657 1.00 50.59 95 CYS A C 1
ATOM 774 O O . CYS A 1 95 ? 14.303 -2.835 -15.885 1.00 50.59 95 CYS A O 1
ATOM 776 N N . LEU A 1 96 ? 16.275 -1.995 -16.491 1.00 56.19 96 LEU A N 1
ATOM 777 C CA . LEU A 1 96 ? 16.270 -0.979 -15.426 1.00 56.19 96 LEU A CA 1
ATOM 778 C C . LEU A 1 96 ? 15.211 0.109 -15.653 1.00 56.19 96 LEU A C 1
ATOM 780 O O . LEU A 1 96 ? 14.646 0.623 -14.687 1.00 56.19 96 LEU A O 1
ATOM 784 N N . ARG A 1 97 ? 14.910 0.436 -16.916 1.00 58.03 97 ARG A N 1
ATOM 785 C CA . ARG A 1 97 ? 13.788 1.319 -17.269 1.00 58.03 97 ARG A CA 1
ATOM 786 C C . ARG A 1 97 ? 12.437 0.676 -16.960 1.00 58.03 97 ARG A C 1
ATOM 788 O O . ARG A 1 97 ? 11.553 1.374 -16.490 1.00 58.03 97 ARG A O 1
ATOM 795 N N . ASP A 1 98 ? 12.313 -0.634 -17.134 1.00 59.62 98 ASP A N 1
ATOM 796 C CA . ASP A 1 98 ? 11.099 -1.412 -16.846 1.00 59.62 98 ASP A CA 1
ATOM 797 C C . ASP A 1 98 ? 10.886 -1.643 -15.328 1.00 59.62 98 ASP A C 1
ATOM 799 O O . ASP A 1 98 ? 9.797 -1.986 -14.874 1.00 59.62 98 ASP A O 1
ATOM 803 N N . LEU A 1 99 ? 11.916 -1.388 -14.505 1.00 65.81 99 LEU A N 1
ATOM 804 C CA . LEU A 1 99 ? 11.803 -1.257 -13.042 1.00 65.81 99 LEU A CA 1
ATOM 805 C C . LEU A 1 99 ? 11.477 0.171 -12.582 1.00 65.81 99 LEU A C 1
ATOM 807 O O . LEU A 1 99 ? 11.251 0.394 -11.389 1.00 65.81 99 LEU A O 1
ATOM 811 N N . ARG A 1 100 ? 11.483 1.153 -13.490 1.00 71.88 100 ARG A N 1
ATOM 812 C CA . ARG A 1 100 ? 11.114 2.527 -13.160 1.00 71.88 100 ARG A CA 1
ATOM 813 C C . ARG A 1 100 ? 9.600 2.581 -13.008 1.00 71.88 100 ARG A C 1
ATOM 815 O O . ARG A 1 100 ? 8.855 2.149 -13.878 1.00 71.88 100 ARG A O 1
ATOM 822 N N . PHE A 1 101 ? 9.142 3.096 -11.875 1.00 73.88 101 PHE A N 1
ATOM 823 C CA . PHE A 1 101 ? 7.713 3.164 -11.611 1.00 73.88 101 PHE A CA 1
ATOM 824 C C . PHE A 1 101 ? 7.034 4.137 -12.571 1.00 73.88 101 PHE A C 1
ATOM 826 O O . PHE A 1 101 ? 7.429 5.300 -12.648 1.00 73.88 101 PHE A O 1
ATOM 833 N N . ASN A 1 102 ? 5.984 3.661 -13.243 1.00 75.19 102 ASN A N 1
ATOM 834 C CA . ASN A 1 102 ? 5.130 4.488 -14.100 1.00 75.19 102 ASN A CA 1
ATOM 835 C C . ASN A 1 102 ? 4.472 5.627 -13.305 1.00 75.19 102 ASN A C 1
ATOM 837 O O . ASN A 1 102 ? 4.242 6.703 -13.843 1.00 75.19 102 ASN A O 1
ATOM 841 N N . TYR A 1 103 ? 4.229 5.400 -12.008 1.00 80.62 103 TYR A N 1
ATOM 842 C CA . TYR A 1 103 ? 3.586 6.350 -11.103 1.00 80.62 103 TYR A CA 1
ATOM 843 C C . TYR A 1 103 ? 4.392 6.503 -9.802 1.00 80.62 103 TYR A C 1
ATOM 845 O O . TYR A 1 103 ? 4.022 5.945 -8.768 1.00 80.62 103 TYR A O 1
ATOM 853 N N . PRO A 1 104 ? 5.510 7.250 -9.816 1.00 83.25 104 PRO A N 1
ATOM 854 C CA . PRO A 1 104 ? 6.420 7.337 -8.671 1.00 83.25 104 PRO A CA 1
ATOM 855 C C . PRO A 1 104 ? 5.763 7.931 -7.416 1.00 83.25 104 PRO A C 1
ATOM 857 O O . PRO A 1 104 ? 6.087 7.518 -6.305 1.00 83.25 104 PRO A O 1
ATOM 860 N N . PHE A 1 105 ? 4.810 8.854 -7.578 1.00 81.62 105 PHE A N 1
ATOM 861 C CA . PHE A 1 105 ? 4.057 9.434 -6.461 1.00 81.62 105 PHE A CA 1
ATOM 862 C C . PHE A 1 105 ? 3.104 8.432 -5.803 1.00 81.62 105 PHE A C 1
ATOM 864 O O . PHE A 1 105 ? 2.931 8.467 -4.589 1.00 81.62 105 PHE A O 1
ATOM 871 N N . ASN A 1 106 ? 2.528 7.503 -6.570 1.00 87.00 106 ASN A N 1
ATOM 872 C CA . ASN A 1 106 ? 1.647 6.470 -6.020 1.00 87.00 106 ASN A CA 1
ATOM 873 C C . ASN A 1 106 ? 2.449 5.496 -5.149 1.00 87.00 106 ASN A C 1
ATOM 875 O O . ASN A 1 106 ? 2.010 5.113 -4.069 1.00 87.00 106 ASN A O 1
ATOM 879 N N . GLU A 1 107 ? 3.666 5.169 -5.576 1.00 86.94 107 GLU A N 1
ATOM 880 C CA . GLU A 1 107 ? 4.573 4.331 -4.791 1.00 86.94 107 GLU A CA 1
ATOM 881 C C . GLU A 1 107 ? 5.070 5.027 -3.528 1.00 86.94 107 GLU A C 1
ATOM 883 O O . GLU A 1 107 ? 5.229 4.397 -2.481 1.00 86.94 107 GLU A O 1
ATOM 888 N N . LEU A 1 108 ? 5.279 6.341 -3.604 1.00 87.88 108 LEU A N 1
ATOM 889 C CA . LEU A 1 108 ? 5.673 7.131 -2.448 1.00 87.88 108 LEU A CA 1
ATOM 890 C C . LEU A 1 108 ? 4.518 7.290 -1.445 1.00 87.88 108 LEU A C 1
ATOM 892 O O . LEU A 1 108 ? 4.760 7.247 -0.240 1.00 87.88 108 LEU A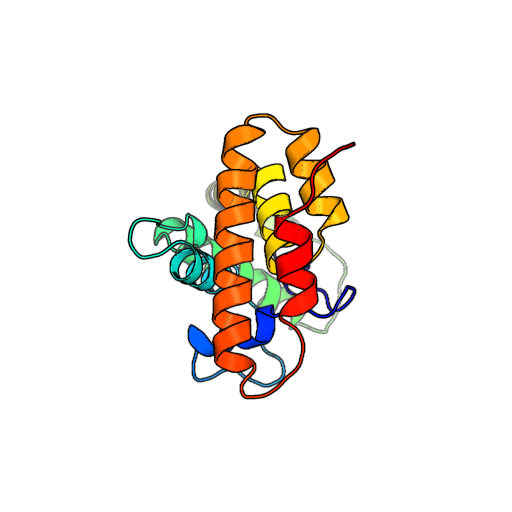 O 1
ATOM 896 N N . LEU A 1 109 ? 3.271 7.370 -1.921 1.00 88.44 109 LEU A N 1
ATOM 897 C CA . LEU A 1 109 ? 2.071 7.314 -1.085 1.00 88.44 109 LEU A CA 1
ATOM 898 C C . LEU A 1 109 ? 1.926 5.952 -0.392 1.00 88.44 109 LEU A 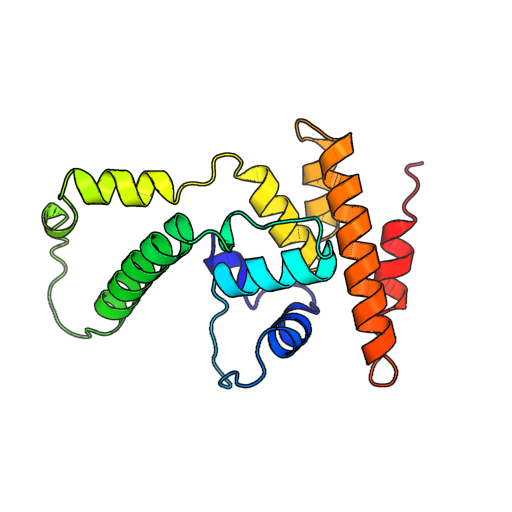C 1
ATOM 900 O O . LEU A 1 109 ? 1.707 5.916 0.816 1.00 88.44 109 LEU A O 1
ATOM 904 N N . LEU A 1 110 ? 2.081 4.839 -1.119 1.00 89.56 110 LEU A N 1
ATOM 905 C CA . LEU A 1 110 ? 2.040 3.492 -0.533 1.00 89.56 110 LEU A CA 1
ATOM 906 C C . LEU A 1 110 ? 3.106 3.328 0.553 1.00 89.56 110 LEU A C 1
ATOM 908 O O . LEU A 1 110 ? 2.803 2.853 1.647 1.00 89.56 110 LEU A O 1
ATOM 912 N N . TRP A 1 111 ? 4.329 3.796 0.289 1.00 90.06 111 TRP A N 1
ATOM 913 C CA . TRP A 1 111 ? 5.385 3.832 1.296 1.00 90.06 111 TRP A CA 1
ATOM 914 C C . TRP A 1 111 ? 4.994 4.681 2.509 1.00 90.06 111 TRP A C 1
ATOM 916 O O . TRP A 1 111 ? 5.186 4.246 3.644 1.00 90.06 111 TRP A O 1
ATOM 926 N N . ALA A 1 112 ? 4.423 5.869 2.292 1.00 89.12 112 ALA A N 1
ATOM 927 C CA . ALA A 1 112 ? 3.998 6.766 3.362 1.00 89.12 112 ALA A CA 1
ATOM 928 C C . ALA A 1 112 ? 2.958 6.112 4.279 1.00 89.12 112 ALA A C 1
ATOM 930 O O . ALA A 1 112 ? 3.076 6.197 5.498 1.00 89.12 112 ALA A O 1
ATOM 931 N N . VAL A 1 113 ? 1.971 5.432 3.692 1.00 89.31 113 VAL A N 1
ATOM 932 C CA . VAL A 1 113 ? 0.898 4.749 4.421 1.00 89.31 113 VAL A CA 1
ATOM 933 C C . VAL A 1 113 ? 1.457 3.563 5.203 1.00 89.31 113 VAL A C 1
ATOM 935 O O . VAL A 1 113 ? 1.286 3.499 6.417 1.00 89.31 113 VAL A O 1
ATOM 938 N N . LEU A 1 114 ? 2.205 2.675 4.542 1.00 87.62 114 LEU A N 1
ATOM 939 C CA . LEU A 1 114 ? 2.768 1.471 5.166 1.00 87.62 114 LEU A CA 1
ATOM 940 C C . LEU A 1 114 ? 3.809 1.772 6.258 1.00 87.62 114 LEU A C 1
ATOM 942 O O . LEU A 1 114 ? 4.020 0.953 7.147 1.00 87.62 114 LEU A O 1
ATOM 946 N N . THR A 1 115 ? 4.468 2.933 6.204 1.00 84.88 115 THR A N 1
ATOM 947 C CA . THR A 1 115 ? 5.453 3.360 7.216 1.00 84.88 115 THR A CA 1
ATOM 948 C C . THR A 1 115 ? 4.901 4.363 8.233 1.00 84.88 115 THR A C 1
ATOM 950 O O . THR A 1 115 ? 5.676 4.972 8.967 1.00 84.88 115 THR A O 1
ATOM 953 N N . ASN A 1 116 ? 3.575 4.535 8.296 1.00 82.88 116 ASN A N 1
ATOM 954 C CA . ASN A 1 116 ? 2.874 5.425 9.230 1.00 82.88 116 ASN A CA 1
ATOM 955 C C . ASN A 1 116 ? 3.317 6.908 9.162 1.00 82.88 116 ASN A C 1
ATOM 957 O O . ASN A 1 116 ? 3.370 7.625 10.159 1.00 82.88 116 ASN A O 1
ATOM 961 N N . ARG A 1 117 ? 3.642 7.410 7.965 1.00 84.12 117 ARG A N 1
ATOM 962 C CA . ARG A 1 117 ? 4.032 8.810 7.710 1.00 84.12 117 ARG A CA 1
ATOM 963 C C . ARG A 1 117 ? 2.853 9.632 7.214 1.00 84.12 117 ARG A C 1
ATOM 965 O O . ARG A 1 117 ? 2.771 10.024 6.049 1.00 84.12 117 ARG A O 1
ATOM 972 N N . GLN A 1 118 ? 1.949 9.941 8.126 1.00 81.56 118 GLN A N 1
ATOM 973 C CA . GLN A 1 118 ? 0.643 10.507 7.792 1.00 81.56 118 GLN A CA 1
ATOM 974 C C . GLN A 1 118 ? 0.705 11.893 7.158 1.00 81.56 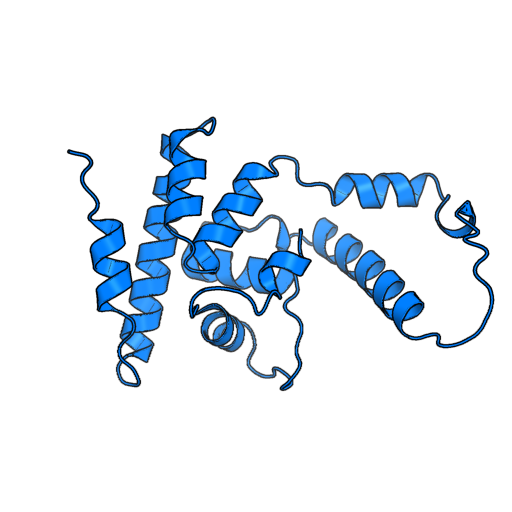118 GLN A C 1
ATOM 976 O O . GLN A 1 118 ? 0.071 12.106 6.133 1.00 81.56 118 GLN A O 1
ATOM 981 N N . LYS A 1 119 ? 1.514 12.817 7.697 1.00 84.19 119 LYS A N 1
ATOM 982 C CA . LYS A 1 119 ? 1.664 14.173 7.127 1.00 84.19 119 LYS A CA 1
ATOM 983 C C . LYS A 1 119 ? 2.084 14.130 5.657 1.00 84.19 119 LYS A C 1
ATOM 985 O O . LYS A 1 119 ? 1.611 14.908 4.837 1.00 84.19 119 LYS A O 1
ATOM 990 N N . MET A 1 120 ? 2.951 13.182 5.323 1.00 84.88 120 MET A N 1
ATOM 991 C CA . MET A 1 120 ? 3.454 13.016 3.969 1.00 84.88 120 MET A CA 1
ATOM 992 C C . MET A 1 120 ? 2.432 12.305 3.072 1.00 84.88 120 MET A C 1
ATOM 994 O O . MET A 1 120 ? 2.259 12.707 1.926 1.00 84.88 120 MET A O 1
ATOM 998 N N . ALA A 1 121 ? 1.693 11.321 3.597 1.00 85.12 121 ALA A N 1
ATOM 999 C CA . ALA A 1 121 ? 0.565 10.712 2.891 1.00 85.12 121 ALA A CA 1
ATOM 1000 C C . ALA A 1 121 ? -0.542 11.739 2.575 1.00 85.12 121 ALA A C 1
ATOM 1002 O O . ALA A 1 121 ? -1.050 11.769 1.456 1.00 85.12 121 ALA A O 1
ATOM 1003 N N . LEU A 1 122 ? -0.863 12.619 3.530 1.00 84.50 122 LEU A N 1
ATOM 1004 C CA . LEU A 1 122 ? -1.831 13.706 3.368 1.00 84.50 122 LEU A CA 1
ATOM 1005 C C . LEU A 1 122 ? -1.390 14.664 2.256 1.00 84.50 122 LEU A C 1
ATOM 1007 O O . LEU A 1 122 ? -2.159 14.945 1.341 1.00 84.50 122 LEU A O 1
ATOM 1011 N N . PHE A 1 123 ? -0.125 15.091 2.293 1.00 85.19 123 PHE A N 1
ATOM 1012 C CA . PHE A 1 123 ? 0.454 15.958 1.270 1.00 85.19 123 PHE A CA 1
ATOM 1013 C C . PHE A 1 123 ? 0.363 15.340 -0.135 1.00 85.19 123 PHE A C 1
ATOM 1015 O O . PHE A 1 123 ? 0.002 16.026 -1.090 1.00 85.19 123 PHE A O 1
ATOM 1022 N N . MET A 1 124 ? 0.646 14.039 -0.259 1.00 80.88 124 MET A N 1
ATOM 1023 C CA . MET A 1 124 ? 0.581 13.305 -1.530 1.00 80.88 124 MET A CA 1
ATOM 1024 C C . MET A 1 124 ? -0.838 13.194 -2.095 1.00 80.88 124 MET A C 1
ATOM 1026 O O . MET A 1 124 ? -1.017 13.250 -3.311 1.00 80.88 124 MET A O 1
ATOM 1030 N N . TRP A 1 125 ? -1.837 13.006 -1.230 1.00 81.31 125 TRP A N 1
ATOM 1031 C CA . TRP A 1 125 ? -3.243 12.952 -1.634 1.00 81.31 125 TRP A CA 1
ATOM 1032 C C . TRP A 1 125 ? -3.766 14.332 -2.035 1.00 81.31 125 TRP A C 1
ATOM 1034 O O . TRP A 1 125 ? -4.438 14.441 -3.050 1.00 81.31 125 TRP A O 1
ATOM 1044 N N . GLN A 1 126 ? -3.431 15.383 -1.280 1.00 81.44 126 GLN A N 1
ATOM 1045 C CA . GLN A 1 126 ? -3.945 16.736 -1.524 1.00 81.44 126 GLN A CA 1
ATOM 1046 C C . GLN A 1 126 ? -3.395 17.370 -2.807 1.00 81.44 126 GLN A C 1
ATOM 1048 O O . GLN A 1 126 ? -4.100 18.133 -3.455 1.00 81.44 126 GLN A O 1
ATOM 1053 N N . ASN A 1 127 ? -2.151 17.055 -3.176 1.00 78.12 127 ASN A N 1
ATOM 1054 C CA . ASN A 1 127 ? -1.457 17.692 -4.301 1.00 78.12 127 ASN A CA 1
ATOM 1055 C C . ASN A 1 127 ? -1.304 16.776 -5.527 1.00 78.12 127 ASN A C 1
ATOM 1057 O O . ASN A 1 127 ? -0.564 17.098 -6.453 1.00 78.12 127 ASN A O 1
ATOM 1061 N N . GLY A 1 128 ? -1.935 15.600 -5.522 1.00 70.00 128 GLY A N 1
ATOM 1062 C CA . GLY A 1 128 ? -1.769 14.599 -6.571 1.00 70.00 128 GLY A CA 1
ATOM 1063 C C . GLY A 1 128 ? -2.956 14.513 -7.526 1.00 70.00 128 GLY A C 1
ATOM 1064 O O . GLY A 1 128 ? -4.105 14.638 -7.119 1.00 70.00 128 GLY A O 1
ATOM 1065 N N . GLU A 1 129 ? -2.690 14.165 -8.785 1.00 75.88 129 GLU A N 1
ATOM 1066 C CA . GLU A 1 129 ? -3.732 13.702 -9.712 1.00 75.88 129 GLU A CA 1
ATOM 1067 C C . GLU A 1 129 ? -4.425 1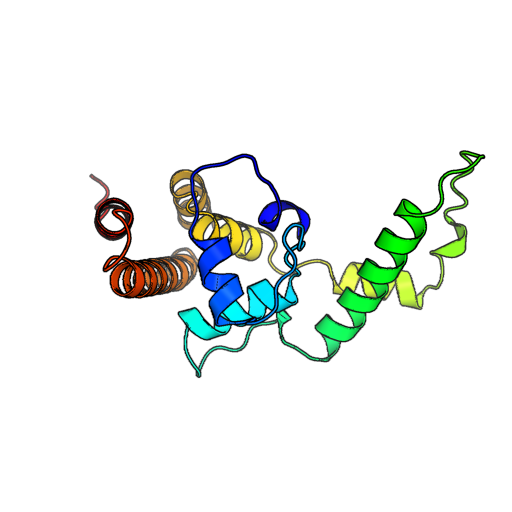2.450 -9.136 1.00 75.88 129 GLU A C 1
ATOM 1069 O O . GLU A 1 129 ? -3.787 11.660 -8.437 1.00 75.88 129 GLU A O 1
ATOM 1074 N N . GLU A 1 130 ? -5.727 12.275 -9.375 1.00 86.75 130 GLU A N 1
ATOM 1075 C CA . GLU A 1 130 ? -6.536 11.180 -8.796 1.00 86.75 130 GLU A CA 1
ATOM 1076 C C . GLU A 1 130 ? -6.652 11.209 -7.256 1.00 86.75 130 GLU A C 1
ATOM 1078 O O . GLU A 1 130 ? -6.722 10.173 -6.582 1.00 86.75 130 GLU A O 1
ATOM 1083 N N . ALA A 1 131 ? -6.741 12.414 -6.690 1.00 86.19 131 ALA A N 1
ATOM 1084 C CA . ALA A 1 131 ? -6.931 12.682 -5.264 1.00 86.19 131 ALA A CA 1
ATOM 1085 C C . ALA A 1 131 ? -8.215 12.111 -4.641 1.00 86.19 131 ALA A C 1
ATOM 1087 O O . ALA A 1 131 ? -8.461 12.399 -3.492 1.00 86.19 131 ALA A O 1
ATOM 1088 N N . ILE A 1 132 ? -9.063 11.356 -5.346 1.00 87.88 132 ILE A N 1
ATOM 1089 C CA . ILE A 1 132 ? -10.188 10.606 -4.745 1.00 87.88 132 ILE A CA 1
ATOM 1090 C C . ILE A 1 132 ? -9.842 9.118 -4.643 1.00 87.88 132 ILE A C 1
ATOM 1092 O O . ILE A 1 132 ? -10.154 8.451 -3.659 1.00 87.88 132 ILE A O 1
ATOM 1096 N N . VAL A 1 133 ? -9.113 8.587 -5.622 1.00 88.88 133 VAL A N 1
ATOM 1097 C CA . VAL A 1 133 ? -8.692 7.182 -5.636 1.00 88.88 133 VAL A CA 1
ATOM 1098 C C . VAL A 1 133 ? -7.630 6.929 -4.561 1.00 88.88 133 VAL A C 1
ATOM 1100 O O . VAL A 1 133 ? -7.723 5.974 -3.792 1.00 88.88 133 VAL A O 1
ATOM 1103 N N . LYS A 1 134 ? -6.644 7.820 -4.440 1.00 90.19 134 LYS A N 1
ATOM 1104 C CA . LYS A 1 134 ? -5.440 7.649 -3.601 1.00 90.19 134 LYS A CA 1
ATOM 1105 C C . LYS A 1 134 ? -5.668 7.396 -2.094 1.00 90.19 134 LYS A C 1
ATOM 1107 O O . LYS A 1 134 ? -4.874 6.732 -1.448 1.00 90.19 134 LYS A O 1
ATOM 1112 N N . ALA A 1 135 ? -6.769 7.833 -1.525 1.00 88.38 135 ALA A N 1
ATOM 1113 C CA . ALA A 1 135 ? -7.170 7.762 -0.125 1.00 88.38 135 ALA A CA 1
ATOM 1114 C C . ALA A 1 135 ? -8.469 7.027 0.047 1.00 88.38 135 ALA A C 1
ATOM 1116 O O . ALA A 1 135 ? -8.700 6.595 1.158 1.00 88.38 135 ALA A O 1
ATOM 1117 N N . LEU A 1 136 ? -9.201 6.667 -1.008 1.00 90.62 136 LEU A N 1
ATOM 1118 C CA . LEU A 1 136 ? -9.908 5.391 -0.922 1.00 90.62 136 LEU A CA 1
ATOM 1119 C C . LEU A 1 136 ? -8.895 4.264 -0.665 1.00 90.62 136 LEU A C 1
ATOM 1121 O O . LEU A 1 136 ? -9.064 3.488 0.275 1.00 90.62 136 LEU A O 1
ATOM 1125 N N . VAL A 1 137 ? -7.786 4.243 -1.415 1.00 91.19 137 VAL A N 1
ATOM 1126 C CA . VAL A 1 137 ? -6.680 3.299 -1.192 1.00 91.19 137 VAL A CA 1
ATOM 1127 C C . VAL A 1 137 ? -6.029 3.516 0.178 1.00 91.19 137 VAL A C 1
ATOM 1129 O O . VAL A 1 137 ? -5.962 2.573 0.965 1.00 91.19 137 VAL A O 1
ATOM 1132 N N . ALA A 1 138 ? -5.600 4.739 0.515 1.00 89.31 138 ALA A N 1
ATOM 1133 C CA . ALA A 1 138 ? -4.984 5.013 1.816 1.00 89.31 138 ALA A CA 1
ATOM 1134 C C . ALA A 1 138 ? -5.923 4.703 2.993 1.00 89.31 138 ALA A C 1
ATOM 1136 O O . ALA A 1 138 ? -5.493 4.038 3.929 1.00 89.31 138 ALA A O 1
ATOM 1137 N N . CYS A 1 139 ? -7.202 5.098 2.956 1.00 88.94 139 CYS A N 1
ATOM 1138 C CA . CYS A 1 139 ? -8.162 4.775 4.017 1.00 88.94 139 CYS A CA 1
ATOM 1139 C C . CYS A 1 139 ? -8.382 3.268 4.143 1.00 88.94 139 CYS A C 1
ATOM 1141 O O . CYS A 1 139 ? -8.437 2.759 5.263 1.00 88.94 139 CYS A O 1
ATOM 1143 N N . LYS A 1 140 ? -8.487 2.536 3.025 1.00 91.12 140 LYS A N 1
ATOM 1144 C CA . LYS A 1 140 ? -8.616 1.074 3.055 1.00 91.12 140 LYS A CA 1
ATOM 1145 C C . LYS A 1 140 ? -7.398 0.429 3.714 1.00 91.12 140 LYS A C 1
ATOM 1147 O O . LYS A 1 140 ? -7.578 -0.409 4.596 1.00 91.12 140 LYS A O 1
ATOM 1152 N N . LEU A 1 141 ? -6.192 0.841 3.327 1.00 90.00 141 LEU A N 1
ATOM 1153 C CA . LEU A 1 141 ? -4.946 0.329 3.893 1.00 90.00 141 LEU A CA 1
ATOM 1154 C C . LEU A 1 141 ? -4.802 0.689 5.374 1.00 90.00 141 LEU A C 1
ATOM 1156 O O . LEU A 1 141 ? -4.531 -0.199 6.172 1.00 90.00 141 LEU A O 1
ATOM 1160 N N . TYR A 1 142 ? -5.043 1.943 5.768 1.00 88.31 142 TYR A N 1
ATOM 1161 C CA . TYR A 1 142 ? -5.004 2.353 7.177 1.00 88.31 142 TYR A CA 1
ATOM 1162 C C . TYR A 1 142 ? -6.000 1.571 8.025 1.00 88.31 142 TYR A C 1
ATOM 1164 O O . TYR A 1 142 ? -5.645 1.097 9.099 1.00 88.31 142 TYR A O 1
ATOM 1172 N N . LYS A 1 143 ? -7.231 1.385 7.535 1.00 86.44 143 LYS A N 1
ATOM 1173 C CA . LYS A 1 143 ? -8.243 0.599 8.244 1.00 86.44 143 LYS A CA 1
ATOM 1174 C C . LYS A 1 143 ? -7.819 -0.861 8.392 1.00 86.44 143 LYS A C 1
ATOM 1176 O O . LYS A 1 143 ? -7.976 -1.407 9.474 1.00 86.44 143 LYS A O 1
ATOM 1181 N N . ALA A 1 144 ? -7.284 -1.474 7.336 1.00 88.50 144 ALA A N 1
ATOM 1182 C CA . ALA A 1 144 ? -6.805 -2.852 7.387 1.00 88.50 144 ALA A CA 1
ATOM 1183 C C . ALA A 1 144 ? -5.615 -3.003 8.347 1.00 88.50 144 ALA A C 1
ATOM 1185 O O . ALA A 1 144 ? -5.628 -3.888 9.189 1.00 88.50 144 ALA A O 1
ATOM 1186 N N . MET A 1 145 ? -4.632 -2.100 8.295 1.00 88.38 145 MET A N 1
ATOM 1187 C CA . MET A 1 145 ? -3.488 -2.124 9.215 1.00 88.38 145 MET A CA 1
ATOM 1188 C C . MET A 1 145 ? -3.906 -1.910 10.670 1.00 88.38 145 MET A C 1
ATOM 1190 O O . MET A 1 145 ? -3.376 -2.582 11.542 1.00 88.38 145 MET A O 1
ATOM 1194 N N . ALA A 1 146 ? -4.866 -1.018 10.933 1.00 83.75 146 ALA A N 1
ATOM 1195 C CA . ALA A 1 146 ? -5.405 -0.823 12.276 1.00 83.75 146 ALA A CA 1
ATOM 1196 C C . ALA A 1 146 ? -6.182 -2.053 12.774 1.00 83.75 146 ALA A C 1
ATOM 1198 O O . ALA A 1 146 ? -6.180 -2.327 13.963 1.00 83.75 146 ALA A O 1
ATOM 1199 N N . GLN A 1 147 ? -6.847 -2.799 11.886 1.00 82.69 147 GLN A N 1
ATOM 1200 C CA . GLN A 1 147 ? -7.523 -4.051 12.245 1.00 82.69 147 GLN A CA 1
ATOM 1201 C C . GLN A 1 147 ? -6.534 -5.180 12.541 1.00 82.69 147 GLN A C 1
ATOM 1203 O O . GLN A 1 147 ? -6.730 -5.901 13.511 1.00 82.69 147 GLN A O 1
ATOM 1208 N N . GLU A 1 148 ? -5.481 -5.318 11.733 1.00 77.88 148 GLU A N 1
ATOM 1209 C CA . GLU A 1 148 ? -4.398 -6.280 11.981 1.00 77.88 148 GLU A CA 1
ATOM 1210 C C . GLU A 1 148 ? -3.680 -5.946 13.296 1.00 77.88 148 GLU A C 1
ATOM 1212 O O . GLU A 1 148 ? -3.535 -6.813 14.147 1.00 77.88 148 GLU A O 1
ATOM 1217 N N . ALA A 1 149 ? -3.358 -4.668 13.528 1.00 74.19 149 ALA A N 1
ATOM 1218 C CA . ALA A 1 149 ? -2.803 -4.215 14.801 1.00 74.19 149 ALA A CA 1
ATOM 1219 C C . ALA A 1 149 ? -3.769 -4.439 15.976 1.00 74.19 149 ALA A C 1
ATOM 1221 O O . ALA A 1 149 ? -3.310 -4.770 17.050 1.00 74.19 149 ALA A O 1
ATOM 1222 N N . ALA A 1 150 ? -5.091 -4.317 15.794 1.00 70.00 150 ALA A N 1
ATOM 1223 C CA . ALA A 1 150 ? -6.074 -4.578 16.855 1.00 70.00 150 ALA A CA 1
ATOM 1224 C C . ALA A 1 150 ? -6.173 -6.061 17.225 1.00 70.00 150 ALA A C 1
ATOM 1226 O O . ALA A 1 150 ? -6.454 -6.401 18.372 1.00 70.00 150 ALA A O 1
ATOM 1227 N N . GLN A 1 151 ? -5.981 -6.937 16.238 1.00 61.03 151 GLN A N 1
ATOM 1228 C CA . GLN A 1 151 ? -5.937 -8.380 16.440 1.00 61.03 151 GLN A CA 1
ATOM 1229 C C . GLN A 1 151 ? -4.649 -8.794 17.165 1.00 61.03 151 GLN A C 1
ATOM 1231 O O . GLN A 1 151 ? -4.695 -9.690 18.008 1.00 61.03 151 GLN A O 1
ATOM 1236 N N . ASP A 1 152 ? -3.544 -8.104 16.871 1.00 57.47 152 ASP A N 1
ATOM 1237 C CA . ASP A 1 152 ? -2.266 -8.244 17.570 1.00 57.47 152 ASP A CA 1
ATOM 1238 C C . ASP A 1 152 ? -2.247 -7.504 18.929 1.00 57.47 152 ASP A C 1
ATOM 1240 O O . ASP A 1 152 ? -1.523 -7.928 19.818 1.00 57.47 152 ASP A O 1
ATOM 1244 N N . ASP A 1 153 ? -3.071 -6.466 19.152 1.00 48.28 153 ASP A N 1
ATOM 1245 C CA . ASP A 1 153 ? -3.192 -5.650 20.388 1.00 48.28 153 ASP A CA 1
ATOM 1246 C C . ASP A 1 153 ? -3.876 -6.376 21.560 1.00 48.28 153 ASP A C 1
ATOM 1248 O O . ASP A 1 153 ? -4.034 -5.804 22.640 1.00 48.28 153 ASP A O 1
ATOM 1252 N N . MET A 1 154 ? -4.163 -7.674 21.430 1.00 50.38 154 MET A N 1
ATOM 1253 C CA . MET A 1 154 ? -4.080 -8.531 22.619 1.00 50.38 154 MET A CA 1
ATOM 1254 C C . MET A 1 154 ? -2.640 -8.572 23.199 1.00 50.38 154 MET A C 1
ATOM 1256 O O . MET A 1 154 ? -2.461 -9.128 24.281 1.00 50.38 154 MET A O 1
ATOM 1260 N N . GLU A 1 155 ? -1.647 -7.933 22.548 1.00 47.47 155 GLU A N 1
ATOM 1261 C CA . GLU A 1 155 ? -0.250 -7.810 22.987 1.00 47.47 155 GLU A CA 1
ATOM 1262 C C . GLU A 1 155 ? 0.456 -6.407 22.937 1.00 47.47 155 GLU A C 1
ATOM 1264 O O . GLU A 1 155 ? 1.533 -6.384 23.526 1.00 47.47 155 GLU A O 1
ATOM 1269 N N . ALA A 1 156 ? -0.027 -5.257 22.377 1.00 45.81 156 ALA A N 1
ATOM 1270 C CA . ALA A 1 156 ? 0.472 -3.869 22.723 1.00 45.81 156 ALA A CA 1
ATOM 1271 C C . ALA A 1 156 ? -0.066 -2.605 21.945 1.00 45.81 156 ALA A C 1
ATOM 1273 O O . ALA A 1 156 ? 0.462 -2.263 20.890 1.00 45.81 156 ALA A O 1
ATOM 1274 N N . ASP A 1 157 ? -0.912 -1.772 22.583 1.00 49.56 157 ASP A N 1
ATOM 1275 C CA . ASP A 1 157 ? -1.028 -0.277 22.566 1.00 49.56 157 ASP A CA 1
ATOM 1276 C C . ASP A 1 157 ? -0.758 0.609 21.297 1.00 49.56 157 ASP A C 1
ATOM 1278 O O . ASP A 1 157 ? -0.437 1.794 21.438 1.00 49.56 157 ASP A O 1
ATOM 1282 N N . VAL A 1 158 ? -0.942 0.154 20.045 1.00 55.12 158 VAL A N 1
ATOM 1283 C CA . VAL A 1 158 ? -0.745 1.007 18.827 1.00 55.12 158 VAL A CA 1
ATOM 1284 C C . VAL A 1 158 ? -2.059 1.405 18.113 1.00 55.12 158 VAL A C 1
ATOM 1286 O O . VAL A 1 158 ? -2.072 2.289 17.245 1.00 55.12 158 VAL A O 1
ATOM 1289 N N . CYS A 1 159 ? -3.208 0.836 18.492 1.00 54.12 159 CYS A N 1
ATOM 1290 C CA . CYS A 1 159 ? -4.473 1.021 17.766 1.00 54.12 159 CYS A CA 1
ATOM 1291 C C . CYS A 1 159 ? -5.137 2.403 17.817 1.00 54.12 159 CYS A C 1
ATOM 1293 O O . CYS A 1 159 ? -5.814 2.790 16.853 1.00 54.12 159 CYS A O 1
ATOM 1295 N N . GLU A 1 160 ? -5.015 3.153 18.914 1.00 59.28 160 GLU A N 1
ATOM 1296 C CA . GLU A 1 160 ? -5.792 4.393 19.067 1.00 59.28 160 GLU A CA 1
ATOM 1297 C C . GLU A 1 160 ? -5.331 5.506 18.123 1.00 59.28 160 GLU A C 1
ATOM 1299 O O . GLU A 1 160 ? -6.160 6.218 17.541 1.00 59.28 160 GLU A O 1
ATOM 1304 N N . GLU A 1 161 ? -4.023 5.615 17.887 1.00 59.66 161 GLU A N 1
ATOM 1305 C CA . GLU A 1 161 ? -3.472 6.673 17.046 1.00 59.66 161 GLU A CA 1
ATOM 1306 C C . GLU A 1 161 ? -3.920 6.490 15.586 1.00 59.66 161 GLU A C 1
ATOM 1308 O O . GLU A 1 161 ? -4.401 7.428 14.950 1.00 59.66 161 GLU A O 1
ATOM 1313 N N . MET A 1 162 ? -3.892 5.268 15.048 1.00 57.22 162 MET A N 1
ATOM 1314 C CA . MET A 1 162 ? -4.288 5.006 13.656 1.00 57.22 162 MET A CA 1
ATOM 1315 C C . MET A 1 162 ? -5.779 5.270 13.393 1.00 57.22 162 MET A C 1
ATOM 1317 O O . MET A 1 162 ? -6.146 5.767 12.322 1.00 57.22 162 MET A O 1
ATOM 1321 N N . ARG A 1 163 ? -6.651 4.997 14.373 1.00 59.84 163 ARG A N 1
ATOM 1322 C CA . ARG A 1 163 ? -8.102 5.203 14.235 1.00 59.84 163 ARG A CA 1
ATOM 1323 C C . ARG A 1 163 ? -8.493 6.681 14.264 1.00 59.84 163 ARG A C 1
ATOM 1325 O O . ARG A 1 163 ? -9.432 7.064 13.562 1.00 59.84 163 ARG A O 1
ATOM 1332 N N . ASN A 1 164 ? -7.766 7.509 15.014 1.00 64.69 164 ASN A N 1
ATOM 1333 C CA . ASN A 1 164 ? -7.955 8.963 15.008 1.00 64.69 164 ASN A CA 1
ATOM 1334 C C . ASN A 1 164 ? -7.551 9.592 13.670 1.00 64.69 164 ASN A C 1
ATOM 1336 O O . ASN A 1 164 ? -8.227 10.496 13.180 1.00 64.69 164 ASN A O 1
ATOM 1340 N N . ASN A 1 165 ? -6.534 9.045 13.010 1.00 57.34 165 ASN A N 1
ATOM 1341 C CA . ASN A 1 165 ? -6.044 9.570 11.736 1.00 57.34 165 ASN A CA 1
ATOM 1342 C C . ASN A 1 165 ? -6.961 9.273 10.541 1.00 57.34 165 ASN A C 1
ATOM 1344 O O . ASN A 1 165 ? -7.010 10.049 9.590 1.00 57.34 165 ASN A O 1
ATOM 1348 N N . ALA A 1 166 ? -7.776 8.219 10.617 1.00 59.50 166 ALA A N 1
ATOM 1349 C CA . ALA A 1 166 ? -8.831 7.959 9.636 1.00 59.50 166 ALA A CA 1
ATOM 1350 C C . ALA A 1 166 ? -10.034 8.920 9.752 1.00 59.50 166 ALA A C 1
ATOM 1352 O O . ALA A 1 166 ? -10.866 8.970 8.849 1.00 59.50 166 ALA A O 1
ATOM 1353 N N . ARG A 1 167 ? -10.156 9.663 10.862 1.00 61.09 167 ARG A N 1
ATOM 1354 C CA . ARG A 1 167 ? -11.296 10.549 11.159 1.00 61.09 167 ARG A CA 1
ATOM 1355 C C . ARG A 1 167 ? -11.018 12.027 10.894 1.00 61.09 167 ARG A C 1
ATOM 1357 O O . ARG A 1 167 ? -11.856 12.856 11.244 1.00 61.09 167 ARG A O 1
ATOM 1364 N N . TYR A 1 168 ? -9.879 12.367 10.291 1.00 59.00 168 TYR A N 1
ATOM 1365 C CA . TYR A 1 168 ? -9.503 13.757 10.058 1.00 59.00 168 TYR A CA 1
ATOM 1366 C C . TYR A 1 168 ? -10.539 14.467 9.169 1.00 59.00 168 TYR A C 1
ATOM 1368 O O . TYR A 1 168 ? -10.645 14.197 7.972 1.00 59.00 168 TYR A O 1
ATOM 1376 N N . LYS A 1 169 ? -11.321 15.369 9.773 1.00 44.34 169 LYS A N 1
ATOM 1377 C CA . LYS A 1 169 ? -12.161 16.337 9.065 1.00 44.34 169 LYS A CA 1
ATOM 1378 C C . LYS A 1 169 ? -11.349 17.624 8.917 1.00 44.34 169 LYS A C 1
ATOM 1380 O O . LYS A 1 169 ? -10.952 18.171 9.945 1.00 44.34 169 LYS A O 1
ATOM 1385 N N . PRO A 1 170 ? -11.089 18.106 7.694 1.00 48.38 170 PRO A N 1
ATOM 1386 C CA . PRO A 1 170 ? -10.530 19.436 7.525 1.00 48.38 170 PRO A CA 1
ATOM 1387 C C . PRO A 1 170 ? -11.559 20.467 8.015 1.00 48.38 170 PRO A C 1
ATOM 1389 O O . PRO A 1 170 ? -12.736 20.375 7.657 1.00 48.38 170 PRO A O 1
ATOM 1392 N N . THR A 1 171 ? -11.115 21.372 8.887 1.00 50.72 171 THR A N 1
ATOM 1393 C CA . THR A 1 171 ? -11.817 22.611 9.261 1.00 50.72 171 THR A CA 1
ATOM 1394 C C . THR A 1 171 ? -11.827 23.595 8.110 1.00 50.72 171 THR A C 1
ATOM 1396 O O . THR A 1 171 ? -10.753 23.715 7.475 1.00 50.72 171 THR A O 1
#

Sequence (171 aa):
TWDLYNSRTGPNNTLQYLVRDVRKNIPRLYRYTLYDIGLIIEKLMGGAYRSSYCRRKFRHLYNNVMRKIIAVSATPTLSQTINTNAINSPCETACLRDLRFNYPFNELLLWAVLTNRQKMALFMWQNGEEAIVKALVACKLYKAMAQEAAQDDMEADVCEEMRNNARYKPT